Protein AF-A0A660N7Q9-F1 (afdb_monomer_lite)

Radius of gyration: 15.31 Å; chains: 1; bounding box: 34×32×41 Å

Secondary structure (DSSP, 8-state):
------GGGSSS---TT-HHHHHHHHHHHHHHHHHHIIIIIITT--EEEETTTTEEEETTEEEE----EEEETTTTEEEEGGG-TT---TTTSHHHHHHHHHHHHHT-GGGT-SEEE--SS--HHHHHHHHHT-

pLDDT: mean 93.65, std 6.51, range [49.78, 98.25]

Sequence (134 aa):
MAERINILETEYPIDRSNWIDVFSATLGPMWCIQNAFGESVAKNKEWTVEFEKKTLTLGEDCYPIQFIGNESKERKNWLWGWKNISHFDDDLLRLANETKEWGEKAHLEPLTEECFLLNEYFGGHTLSMVTCGI

Foldseek 3Di:
DDDDDFPVPDPPDFLLQDLVRLLVRLVVVLVVVVVCCCVPPQPPFDWDQDQVVQWIDGNPDIDHAAQQWDADPVQQKTAGCVVVPVVGDVVSHVLLVVQCVSCVVSVHVLSPPRMDHDDPSDDPVSSVSSSVSD

Structure (mmCIF, N/CA/C/O backbone):
data_AF-A0A660N7Q9-F1
#
_entry.id   AF-A0A660N7Q9-F1
#
loop_
_atom_site.group_PDB
_atom_site.id
_atom_site.type_symbol
_atom_site.label_atom_id
_atom_site.label_alt_id
_atom_site.label_comp_id
_atom_site.label_asym_id
_atom_site.label_entity_id
_atom_site.label_seq_id
_atom_site.pdbx_PDB_ins_code
_atom_site.Cartn_x
_atom_site.Cartn_y
_atom_site.Cartn_z
_atom_site.occupancy
_atom_site.B_iso_or_equiv
_atom_site.auth_seq_id
_atom_site.auth_comp_id
_atom_site.auth_asym_id
_atom_site.auth_atom_id
_atom_site.pdbx_PDB_model_num
ATOM 1 N N . MET A 1 1 ? -8.171 -16.512 2.592 1.00 49.78 1 MET A N 1
ATOM 2 C CA . MET A 1 1 ? -8.349 -15.093 2.217 1.00 49.78 1 MET A CA 1
ATOM 3 C C . MET A 1 1 ? -8.937 -15.067 0.823 1.00 49.78 1 MET A C 1
ATOM 5 O O . MET A 1 1 ? -8.566 -15.930 0.040 1.00 49.78 1 MET A O 1
ATOM 9 N N . ALA A 1 2 ? -9.879 -14.166 0.540 1.00 56.91 2 ALA A N 1
ATOM 10 C CA . ALA A 1 2 ? -10.329 -13.953 -0.833 1.00 56.91 2 ALA A CA 1
ATOM 11 C C . ALA A 1 2 ? -9.144 -13.451 -1.673 1.00 56.91 2 ALA A C 1
ATOM 13 O O . ALA A 1 2 ? -8.318 -12.687 -1.171 1.00 56.91 2 ALA A O 1
ATOM 14 N N . GLU A 1 3 ? -9.041 -13.922 -2.909 1.00 66.56 3 GLU A N 1
ATOM 15 C CA . GLU A 1 3 ? -8.032 -13.468 -3.862 1.00 66.56 3 GLU A CA 1
ATOM 16 C C . GLU A 1 3 ? -8.274 -11.987 -4.188 1.00 66.56 3 GLU A C 1
ATOM 18 O O . GLU A 1 3 ? -9.408 -11.583 -4.461 1.00 66.56 3 GLU A O 1
ATOM 23 N N . ARG A 1 4 ? -7.226 -11.158 -4.099 1.00 74.31 4 ARG A N 1
ATOM 24 C CA . ARG A 1 4 ? -7.291 -9.766 -4.551 1.00 74.31 4 ARG A CA 1
ATOM 25 C C . ARG A 1 4 ? -7.275 -9.781 -6.071 1.00 74.31 4 ARG A C 1
ATOM 27 O O . ARG A 1 4 ? -6.292 -10.189 -6.673 1.00 74.31 4 ARG A O 1
ATOM 34 N N . ILE A 1 5 ? -8.375 -9.355 -6.681 1.00 77.38 5 ILE A N 1
ATOM 35 C CA . ILE A 1 5 ? -8.427 -9.143 -8.125 1.00 77.38 5 ILE A CA 1
ATOM 36 C C . ILE A 1 5 ? -7.905 -7.735 -8.377 1.00 77.38 5 ILE A C 1
ATOM 38 O O . ILE A 1 5 ? -8.547 -6.762 -7.975 1.00 77.38 5 ILE A O 1
ATOM 42 N N . ASN A 1 6 ? -6.763 -7.626 -9.046 1.00 83.62 6 ASN A N 1
ATOM 43 C CA . ASN A 1 6 ? -6.217 -6.348 -9.473 1.00 83.62 6 ASN A CA 1
ATOM 44 C C . ASN A 1 6 ? -6.016 -6.335 -10.999 1.00 83.62 6 ASN A C 1
ATOM 46 O O . ASN A 1 6 ? -5.873 -7.377 -11.639 1.00 83.62 6 ASN A O 1
ATOM 50 N N . ILE A 1 7 ? -6.035 -5.141 -11.596 1.00 89.12 7 ILE A N 1
ATOM 51 C CA . ILE A 1 7 ? -5.852 -4.968 -13.047 1.00 89.12 7 ILE A CA 1
ATOM 52 C C . ILE A 1 7 ? -4.422 -5.312 -13.497 1.00 89.12 7 ILE A C 1
ATOM 54 O O . ILE A 1 7 ? -4.207 -5.698 -14.648 1.00 89.12 7 ILE A O 1
ATOM 58 N N . LEU A 1 8 ? -3.456 -5.211 -12.582 1.00 92.56 8 LEU A N 1
ATOM 59 C CA . LEU A 1 8 ? -2.044 -5.490 -12.817 1.00 92.56 8 LEU A CA 1
ATOM 60 C C . LEU A 1 8 ? -1.771 -6.989 -13.025 1.00 92.56 8 LEU A C 1
ATOM 62 O O . LEU A 1 8 ? -0.777 -7.327 -13.652 1.00 92.56 8 LEU A O 1
ATOM 66 N N . GLU A 1 9 ? -2.664 -7.891 -12.625 1.00 89.62 9 GLU A N 1
ATOM 67 C CA . GLU A 1 9 ? -2.563 -9.338 -12.883 1.00 89.62 9 GLU A CA 1
ATOM 68 C C . GLU A 1 9 ? -3.379 -9.787 -14.114 1.00 89.62 9 GLU A C 1
ATOM 70 O O . GLU A 1 9 ? -3.537 -10.979 -14.368 1.00 89.62 9 GLU A O 1
ATOM 75 N N . THR A 1 10 ? -3.913 -8.850 -14.907 1.00 90.06 10 THR A N 1
ATOM 76 C CA . THR A 1 10 ? -4.718 -9.165 -16.104 1.00 90.06 10 THR A CA 1
ATOM 77 C C . THR A 1 10 ? -3.904 -9.142 -17.401 1.00 90.06 10 THR A C 1
ATOM 79 O O . THR A 1 10 ? -2.793 -8.619 -17.459 1.00 90.06 10 THR A O 1
ATOM 82 N N . GLU A 1 11 ? -4.486 -9.638 -18.495 1.00 90.31 11 GLU A N 1
ATOM 83 C CA . GLU A 1 11 ? -3.891 -9.549 -19.839 1.00 90.31 11 GLU A CA 1
ATOM 84 C C . GLU A 1 11 ? -3.948 -8.135 -20.454 1.00 90.31 11 GLU A C 1
ATOM 86 O O . GLU A 1 11 ? -3.482 -7.934 -21.576 1.00 90.31 11 GLU A O 1
ATOM 91 N N . TYR A 1 12 ? -4.516 -7.140 -19.755 1.00 90.00 12 TYR A N 1
ATOM 92 C CA . TYR A 1 12 ? -4.566 -5.769 -20.262 1.00 90.00 12 TYR A CA 1
ATOM 93 C C . TYR A 1 12 ? -3.133 -5.229 -20.479 1.00 90.00 12 TYR A C 1
ATOM 95 O O . TYR A 1 12 ? -2.265 -5.427 -19.619 1.00 90.00 12 TYR A O 1
ATOM 103 N N . PRO A 1 13 ? -2.846 -4.575 -21.624 1.00 92.56 13 PRO A N 1
ATOM 104 C CA . PRO A 1 13 ? -1.494 -4.151 -21.974 1.00 92.56 13 PRO A CA 1
ATOM 105 C C .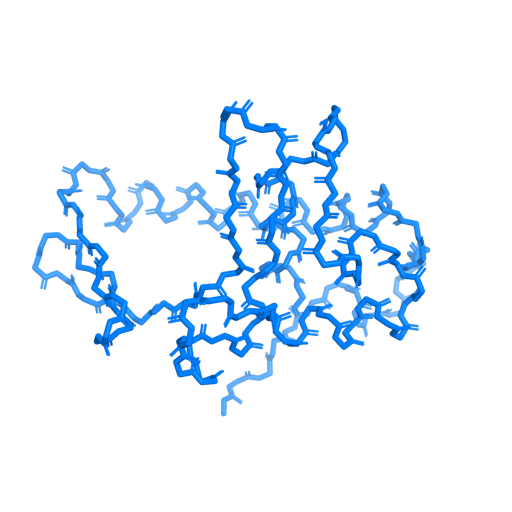 PRO A 1 13 ? -1.053 -2.953 -21.119 1.00 92.56 13 PRO A C 1
ATOM 107 O O . PRO A 1 13 ? -1.304 -1.803 -21.467 1.00 92.56 13 PRO A O 1
ATOM 110 N N . ILE A 1 14 ? -0.396 -3.248 -19.996 1.00 94.75 14 ILE A N 1
ATOM 111 C CA . ILE A 1 14 ? 0.202 -2.292 -19.052 1.00 94.75 14 ILE A CA 1
ATOM 112 C C . ILE A 1 14 ? 1.700 -2.574 -18.989 1.00 94.75 14 ILE A C 1
ATOM 114 O O . ILE A 1 14 ? 2.090 -3.724 -18.736 1.00 94.75 14 ILE A O 1
ATOM 118 N N . ASP A 1 15 ? 2.535 -1.548 -19.160 1.00 96.75 15 ASP A N 1
ATOM 119 C CA . ASP A 1 15 ? 3.951 -1.662 -18.826 1.00 96.75 15 ASP A CA 1
ATOM 120 C C . ASP A 1 15 ? 4.126 -1.629 -17.302 1.00 96.75 15 ASP A C 1
ATOM 122 O O . ASP A 1 15 ? 4.141 -0.581 -16.662 1.00 96.75 15 ASP A O 1
ATOM 126 N N . ARG A 1 16 ? 4.255 -2.813 -16.700 1.00 95.88 16 ARG A N 1
ATOM 127 C CA . ARG A 1 16 ? 4.397 -2.974 -15.243 1.00 95.88 16 ARG A CA 1
ATOM 128 C C . ARG A 1 16 ? 5.734 -2.462 -14.709 1.00 95.88 16 ARG A C 1
ATOM 130 O O . ARG A 1 16 ? 5.846 -2.230 -13.510 1.00 95.88 16 ARG A O 1
ATOM 137 N N . SER A 1 17 ? 6.717 -2.260 -15.585 1.00 96.44 17 SER A N 1
ATOM 138 C CA . SER A 1 17 ? 8.001 -1.652 -15.227 1.00 96.44 17 SER A CA 1
ATOM 139 C C . SER A 1 17 ? 7.953 -0.121 -15.245 1.00 96.44 17 SER A C 1
ATOM 141 O O . SER A 1 17 ? 8.880 0.539 -14.775 1.00 96.44 17 SER A O 1
ATOM 143 N N . ASN A 1 18 ? 6.856 0.464 -15.739 1.00 96.75 18 ASN A N 1
ATOM 144 C CA . ASN A 1 18 ? 6.659 1.900 -15.812 1.00 96.75 18 ASN A CA 1
ATOM 145 C C . ASN A 1 18 ? 5.740 2.400 -14.690 1.00 96.75 18 ASN A C 1
ATOM 147 O O . ASN A 1 18 ? 4.578 2.013 -14.575 1.00 96.75 18 ASN A O 1
ATOM 151 N N . TRP A 1 19 ? 6.251 3.331 -13.883 1.00 95.94 19 TRP A N 1
ATOM 152 C CA . TRP A 1 19 ? 5.498 3.909 -12.770 1.00 95.94 19 TRP A CA 1
ATOM 153 C C . TRP A 1 19 ? 4.183 4.564 -13.193 1.00 95.94 19 TRP A C 1
ATOM 155 O O . TRP A 1 19 ? 3.175 4.401 -12.512 1.00 95.94 19 TRP A O 1
ATOM 165 N N . ILE A 1 20 ? 4.182 5.316 -14.295 1.00 95.50 20 ILE A N 1
ATOM 166 C CA . ILE A 1 20 ? 3.005 6.068 -14.737 1.00 95.50 20 ILE A CA 1
ATOM 167 C C . ILE A 1 20 ? 1.896 5.113 -15.163 1.00 95.50 20 ILE A C 1
ATOM 169 O O . ILE A 1 20 ? 0.741 5.342 -14.805 1.00 95.50 20 ILE A O 1
ATOM 173 N N . ASP A 1 21 ? 2.235 4.030 -15.855 1.00 96.06 21 ASP A N 1
ATOM 174 C CA . ASP A 1 21 ? 1.276 3.007 -16.272 1.00 96.06 21 ASP A CA 1
ATOM 175 C C . ASP A 1 21 ? 0.666 2.294 -15.057 1.00 96.06 21 ASP A C 1
ATOM 177 O O . ASP A 1 21 ? -0.560 2.208 -14.934 1.00 96.06 21 ASP A O 1
ATOM 181 N N . VAL A 1 22 ? 1.504 1.857 -14.111 1.00 96.50 22 VAL A N 1
ATOM 182 C CA . VAL A 1 22 ? 1.059 1.191 -12.875 1.00 96.50 22 VAL A CA 1
ATOM 183 C C . VAL A 1 22 ? 0.209 2.124 -12.008 1.00 96.50 22 VAL A C 1
ATOM 185 O O . VAL A 1 22 ? -0.881 1.755 -11.562 1.00 96.50 22 VAL A O 1
ATOM 188 N N . PHE A 1 23 ? 0.658 3.361 -11.794 1.00 95.81 23 PHE A N 1
ATOM 189 C CA . PHE A 1 23 ? -0.101 4.356 -11.042 1.00 95.81 23 PHE A CA 1
ATOM 190 C C . PHE A 1 23 ? -1.441 4.673 -11.713 1.00 95.81 23 PHE A C 1
ATOM 192 O O . PHE A 1 23 ? -2.476 4.669 -11.049 1.00 95.81 23 PHE A O 1
ATOM 199 N N . SER A 1 24 ? -1.459 4.872 -13.032 1.00 94.44 24 SER A N 1
ATOM 200 C CA . SER A 1 24 ? -2.694 5.159 -13.773 1.00 94.44 24 SER A CA 1
ATOM 201 C C . SER A 1 24 ? -3.706 4.019 -13.666 1.00 94.44 24 SER A C 1
ATOM 203 O O . SER A 1 24 ? -4.901 4.268 -13.500 1.00 94.44 24 SER A O 1
ATOM 205 N N . ALA A 1 25 ? -3.235 2.771 -13.712 1.00 94.44 25 ALA A N 1
ATOM 206 C CA . ALA A 1 25 ? -4.086 1.592 -13.606 1.00 94.44 25 ALA A CA 1
ATOM 207 C C . ALA A 1 25 ? -4.707 1.424 -12.204 1.00 94.44 25 ALA A C 1
ATOM 209 O O . ALA A 1 25 ? -5.837 0.949 -12.081 1.00 94.44 25 ALA A O 1
ATOM 210 N N . THR A 1 26 ? -4.001 1.841 -11.149 1.00 94.00 26 THR A N 1
ATOM 211 C CA . THR A 1 26 ? -4.463 1.716 -9.753 1.00 94.00 26 THR A CA 1
ATOM 212 C C . THR A 1 26 ? -5.258 2.931 -9.260 1.00 94.00 26 THR A C 1
ATOM 214 O O . THR A 1 26 ? -6.109 2.791 -8.379 1.00 94.00 26 THR A O 1
ATOM 217 N N . LEU A 1 27 ? -5.040 4.116 -9.842 1.00 93.75 27 LEU A N 1
ATOM 218 C CA . LEU A 1 27 ? -5.595 5.385 -9.364 1.00 93.75 27 LEU A CA 1
ATOM 219 C C . LEU A 1 27 ? -7.123 5.375 -9.262 1.00 93.75 27 LEU A C 1
ATOM 221 O O . LEU A 1 27 ? -7.667 5.673 -8.202 1.00 93.75 27 LEU A O 1
ATOM 225 N N . GLY A 1 28 ? -7.815 5.030 -10.351 1.00 93.00 28 GLY A N 1
ATOM 226 C CA . GLY A 1 28 ? -9.279 5.033 -10.418 1.00 93.00 28 GLY A CA 1
ATOM 227 C C . GLY A 1 28 ? -9.948 4.213 -9.305 1.00 93.00 28 GLY A C 1
ATOM 228 O O . GLY A 1 28 ? -10.685 4.789 -8.499 1.00 93.00 28 GLY A O 1
ATOM 229 N N . PRO A 1 29 ? -9.696 2.892 -9.214 1.00 91.88 29 PRO A N 1
ATOM 230 C CA . PRO A 1 29 ? -10.326 2.061 -8.191 1.00 91.88 29 PRO A CA 1
ATOM 231 C C . PRO A 1 29 ? -9.945 2.485 -6.767 1.00 91.88 29 PRO A C 1
ATOM 233 O O . PRO A 1 29 ? -10.820 2.543 -5.901 1.00 91.88 29 PRO A O 1
ATOM 236 N N . MET A 1 30 ? -8.682 2.843 -6.513 1.00 94.94 30 MET A N 1
ATOM 237 C CA . MET A 1 30 ? -8.250 3.243 -5.168 1.00 94.94 30 MET A CA 1
ATOM 238 C C . MET A 1 30 ? -8.837 4.585 -4.738 1.00 94.94 30 MET A C 1
ATOM 240 O O . MET A 1 30 ? -9.195 4.756 -3.573 1.00 94.94 30 MET A O 1
ATOM 244 N N . TRP A 1 31 ? -9.033 5.510 -5.677 1.00 95.88 31 TRP A N 1
ATOM 245 C CA . TRP A 1 31 ? -9.680 6.792 -5.412 1.00 95.88 31 TRP A CA 1
ATOM 246 C C . TRP A 1 31 ? -11.150 6.599 -5.036 1.00 95.88 31 TRP A C 1
ATOM 248 O O . TRP A 1 31 ? -11.637 7.193 -4.073 1.00 95.88 31 TRP A O 1
ATOM 258 N N . CYS A 1 32 ? -11.854 5.716 -5.752 1.00 95.94 32 CYS A N 1
ATOM 259 C CA . CYS A 1 32 ? -13.224 5.342 -5.413 1.00 95.94 32 CYS A CA 1
ATOM 260 C C . CYS A 1 32 ? -13.317 4.725 -4.012 1.00 95.94 32 CYS A C 1
ATOM 262 O O . CYS A 1 32 ? -14.200 5.108 -3.246 1.00 95.94 32 CYS A O 1
ATOM 264 N N . ILE A 1 33 ? -12.403 3.818 -3.652 1.00 94.62 33 ILE A N 1
ATOM 265 C CA . ILE A 1 33 ? -12.382 3.187 -2.324 1.00 94.62 33 ILE A CA 1
ATOM 266 C C . ILE A 1 33 ? -12.077 4.214 -1.230 1.00 94.62 33 ILE A C 1
ATOM 268 O O . ILE A 1 33 ? -12.790 4.253 -0.229 1.00 94.62 33 ILE A O 1
ATOM 272 N N . GLN A 1 34 ? -11.064 5.066 -1.416 1.00 95.19 34 GLN A N 1
ATOM 273 C CA . GLN A 1 34 ? -10.690 6.093 -0.441 1.00 95.19 34 GLN A CA 1
ATOM 274 C C . GLN A 1 34 ? -11.849 7.063 -0.170 1.00 95.19 34 GLN A C 1
ATOM 276 O O . GLN A 1 34 ? -12.160 7.333 0.992 1.00 95.19 34 GLN A O 1
ATOM 281 N N . ASN A 1 35 ? -12.529 7.538 -1.218 1.00 96.62 35 ASN A N 1
ATOM 282 C CA . ASN A 1 35 ? -13.679 8.429 -1.057 1.00 96.62 35 ASN A CA 1
ATOM 283 C C . ASN A 1 35 ? -14.872 7.713 -0.428 1.00 96.62 35 ASN A C 1
ATOM 285 O O . ASN A 1 35 ? -15.460 8.239 0.511 1.00 96.62 35 ASN A O 1
ATOM 289 N N . ALA A 1 36 ? -15.194 6.495 -0.870 1.00 96.69 36 A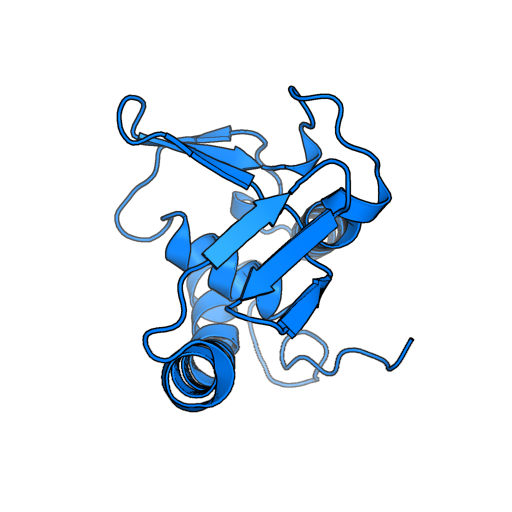LA A N 1
ATOM 290 C CA . ALA A 1 36 ? -16.283 5.721 -0.280 1.00 96.69 36 ALA A CA 1
ATOM 291 C C . ALA A 1 36 ? -16.033 5.444 1.210 1.00 96.69 36 ALA A C 1
ATOM 293 O O . ALA A 1 36 ? -16.951 5.563 2.025 1.00 96.69 36 ALA A O 1
ATOM 294 N N . PHE A 1 37 ? -14.790 5.132 1.587 1.00 95.31 37 PHE A N 1
ATOM 295 C CA . PHE A 1 37 ? -14.386 4.997 2.981 1.00 95.31 37 PHE A CA 1
ATOM 296 C C . PHE A 1 37 ? -14.598 6.306 3.750 1.00 95.31 37 PHE A C 1
ATOM 298 O O . PHE A 1 37 ? -15.233 6.291 4.805 1.00 95.31 37 PHE A O 1
ATOM 305 N N . GLY A 1 38 ? -14.146 7.437 3.204 1.00 95.25 38 GLY A N 1
ATOM 306 C CA . GLY A 1 38 ? -14.357 8.763 3.788 1.00 95.25 38 GLY A CA 1
ATOM 307 C C . GLY A 1 38 ? -15.836 9.104 3.991 1.00 95.25 38 GLY A C 1
ATOM 308 O O . GLY A 1 38 ? -16.244 9.484 5.084 1.00 95.25 38 GLY A O 1
ATOM 309 N N . GLU A 1 39 ? -16.662 8.917 2.967 1.00 95.94 39 GLU A N 1
ATOM 310 C CA . GLU A 1 39 ? -18.073 9.321 2.958 1.00 95.94 39 GLU A CA 1
ATOM 311 C C . GLU A 1 39 ? -18.986 8.370 3.742 1.00 95.94 39 GLU A C 1
ATOM 313 O O . GLU A 1 39 ? -19.982 8.795 4.335 1.00 95.94 39 GLU A O 1
ATOM 318 N N . SER A 1 40 ? -18.668 7.074 3.754 1.00 94.12 40 SER A N 1
ATOM 319 C CA . SER A 1 40 ? -19.561 6.044 4.298 1.00 94.12 40 SER A CA 1
ATOM 320 C C . SER A 1 40 ? -19.104 5.496 5.645 1.00 94.12 40 SER A C 1
ATOM 322 O O . SER A 1 40 ? -19.951 5.261 6.511 1.00 94.12 40 SER A O 1
ATOM 324 N N . VAL A 1 41 ? -17.794 5.313 5.839 1.00 94.19 41 VAL A N 1
ATOM 325 C CA . VAL A 1 41 ? -17.228 4.613 7.003 1.00 94.19 41 VAL A CA 1
ATOM 326 C C . VAL A 1 41 ? -16.667 5.597 8.025 1.00 94.19 41 VAL A C 1
ATOM 328 O O . VAL A 1 41 ? -17.121 5.606 9.174 1.00 94.19 41 VAL A O 1
ATOM 331 N N . ALA A 1 42 ? -15.717 6.436 7.604 1.00 94.62 42 ALA A N 1
ATOM 332 C CA . ALA A 1 42 ? -15.007 7.361 8.479 1.00 94.62 42 ALA A CA 1
ATOM 333 C C . ALA A 1 42 ? -15.865 8.578 8.847 1.00 94.62 42 ALA A C 1
ATOM 335 O O . ALA A 1 42 ? -16.045 8.869 10.029 1.00 94.62 42 ALA A O 1
ATOM 336 N N . LYS A 1 43 ? -16.463 9.251 7.855 1.00 92.06 43 LYS A N 1
ATOM 337 C CA . LYS A 1 43 ? -17.254 10.479 8.027 1.00 92.06 43 LYS A CA 1
ATOM 338 C C . LYS A 1 43 ? -16.500 11.487 8.907 1.00 92.06 43 LYS A C 1
ATOM 340 O O . LYS A 1 43 ? -15.373 11.846 8.598 1.00 92.06 43 LYS A O 1
ATOM 345 N N . ASN A 1 44 ? -17.113 11.895 10.018 1.00 91.62 44 ASN A N 1
ATOM 346 C CA . ASN A 1 44 ? -16.529 12.778 11.029 1.00 91.62 44 ASN A CA 1
ATOM 347 C C . ASN A 1 44 ? -16.233 12.024 12.338 1.00 91.62 44 ASN A C 1
ATOM 349 O O . ASN A 1 44 ? -16.267 12.625 13.409 1.00 91.62 44 ASN A O 1
ATOM 353 N N . LYS A 1 45 ? -16.054 10.697 12.286 1.00 95.62 45 LYS A N 1
ATOM 354 C CA . LYS A 1 45 ? -15.699 9.915 13.473 1.00 95.62 45 LYS A CA 1
ATOM 355 C C . LYS A 1 45 ? -14.252 10.219 13.853 1.00 95.62 45 LYS A C 1
ATOM 357 O O . LYS A 1 45 ? -13.368 10.212 12.999 1.00 95.62 45 LYS A O 1
ATOM 362 N N . GLU A 1 46 ? -14.025 10.4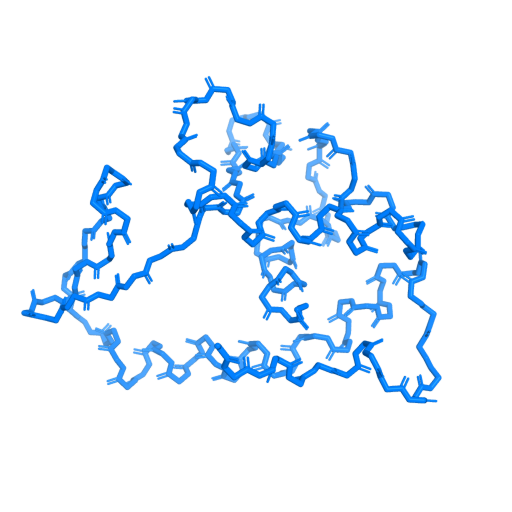31 15.144 1.00 96.12 46 GLU A N 1
ATOM 363 C CA . GLU A 1 46 ? -12.678 10.432 15.712 1.00 96.12 46 GLU A CA 1
ATOM 364 C C . GLU A 1 46 ? -12.003 9.086 15.448 1.00 96.12 46 GLU A C 1
ATOM 366 O O . GLU A 1 46 ? -12.664 8.036 15.453 1.00 96.12 46 GLU A O 1
ATOM 371 N N . TRP A 1 47 ? -10.693 9.124 15.215 1.00 95.88 47 TRP A N 1
ATOM 372 C CA . TRP A 1 47 ? -9.931 7.938 14.866 1.00 95.88 47 TRP A CA 1
ATOM 373 C C . TRP A 1 47 ? -8.616 7.836 15.625 1.00 95.88 47 TRP A C 1
ATOM 375 O O . TRP A 1 47 ? -7.943 8.834 15.878 1.00 95.88 47 TRP A O 1
ATOM 385 N N . THR A 1 48 ? -8.236 6.599 15.933 1.00 97.25 48 THR A N 1
ATOM 386 C CA . THR A 1 48 ? -6.960 6.271 16.572 1.00 97.25 48 THR A CA 1
ATOM 387 C C . THR A 1 48 ? -6.384 5.024 15.927 1.00 97.25 48 THR A C 1
ATOM 389 O O . THR A 1 48 ? -7.103 4.061 15.664 1.00 97.25 48 THR A O 1
ATOM 392 N N . VAL A 1 49 ? -5.074 5.030 15.700 1.00 96.31 49 VAL A N 1
ATOM 393 C CA . VAL A 1 49 ? -4.327 3.862 15.233 1.00 96.31 49 VAL A CA 1
ATOM 394 C C . VAL A 1 49 ? -3.533 3.277 16.394 1.00 96.31 49 VAL A C 1
ATOM 396 O O . VAL A 1 49 ? -2.768 3.983 17.048 1.00 96.31 49 VAL A O 1
ATOM 399 N N . GLU A 1 50 ? -3.692 1.977 16.625 1.00 95.69 50 GLU A N 1
ATOM 400 C CA . GLU A 1 50 ? -2.930 1.208 17.607 1.00 95.69 50 GLU A CA 1
ATOM 401 C C . GLU A 1 50 ? -2.106 0.144 16.871 1.00 95.69 50 GLU A C 1
ATOM 403 O O . GLU A 1 50 ? -2.628 -0.903 16.489 1.00 95.69 50 GLU A O 1
ATOM 408 N N . PHE A 1 51 ? -0.811 0.402 16.656 1.00 94.31 51 PHE A N 1
ATOM 409 C CA . PHE A 1 51 ? 0.058 -0.494 15.880 1.00 94.31 51 PHE A CA 1
ATOM 410 C C . PHE A 1 51 ? 0.271 -1.860 16.542 1.00 94.31 51 PHE A C 1
ATOM 412 O O . PHE A 1 51 ? 0.266 -2.864 15.841 1.00 94.31 51 PHE A O 1
ATOM 419 N N . GLU A 1 52 ? 0.381 -1.920 17.873 1.00 92.75 52 GLU A N 1
ATOM 420 C CA . GLU A 1 52 ? 0.522 -3.190 18.608 1.00 92.75 52 GLU A CA 1
ATOM 421 C C . GLU A 1 52 ? -0.696 -4.102 18.414 1.00 92.75 52 GLU A C 1
ATOM 423 O O . GLU A 1 52 ? -0.563 -5.308 18.220 1.00 92.75 52 GLU A O 1
ATOM 428 N N . LYS A 1 53 ? -1.899 -3.515 18.418 1.00 95.31 53 LYS A N 1
ATOM 429 C CA . LYS A 1 53 ? -3.151 -4.239 18.157 1.00 95.31 53 LYS A CA 1
ATOM 430 C C . LYS A 1 53 ? -3.448 -4.401 16.670 1.00 95.31 53 LYS A C 1
ATOM 432 O O . LYS A 1 53 ? -4.310 -5.201 16.320 1.00 95.31 53 LYS A O 1
ATOM 437 N N . LYS A 1 54 ? -2.734 -3.669 15.809 1.00 96.56 54 LYS A N 1
ATOM 438 C CA . LYS A 1 54 ? -2.893 -3.649 14.347 1.00 96.56 54 LYS A CA 1
ATOM 439 C C . LYS A 1 54 ? -4.300 -3.215 13.961 1.00 96.56 54 LYS A C 1
ATOM 441 O O . LYS A 1 54 ? -4.912 -3.778 13.052 1.00 96.56 54 LYS A O 1
ATOM 446 N N . THR A 1 55 ? -4.801 -2.188 14.645 1.00 97.38 55 THR A N 1
ATOM 447 C CA . THR A 1 55 ? -6.176 -1.716 14.491 1.00 97.38 55 THR A CA 1
ATOM 448 C C . THR A 1 55 ? -6.285 -0.212 14.286 1.00 97.38 55 THR A C 1
ATOM 450 O O . THR A 1 55 ? -5.541 0.577 14.869 1.00 97.38 55 THR A O 1
ATOM 453 N N . LEU A 1 56 ? -7.278 0.167 13.488 1.00 97.25 56 LEU A N 1
ATOM 454 C CA . LEU A 1 56 ? -7.837 1.503 13.372 1.00 97.25 56 LEU A CA 1
ATOM 455 C C . LEU A 1 56 ? -9.188 1.505 14.083 1.00 97.25 56 LEU A C 1
ATOM 457 O O . LEU A 1 56 ? -10.127 0.842 13.639 1.00 97.25 56 LEU A O 1
ATOM 461 N N . THR A 1 57 ? -9.285 2.276 15.156 1.00 97.69 57 THR A N 1
ATOM 462 C CA . THR A 1 57 ? -10.554 2.555 15.828 1.00 97.69 57 THR A CA 1
ATOM 463 C C . THR A 1 57 ? -11.174 3.794 15.198 1.00 97.69 57 THR A C 1
ATOM 465 O O . THR A 1 57 ? -10.494 4.808 15.050 1.00 97.69 57 THR A O 1
ATOM 468 N N . LEU A 1 58 ? -12.449 3.711 14.826 1.00 96.38 58 LEU A N 1
ATOM 469 C CA . LEU A 1 58 ? -13.250 4.773 14.219 1.00 96.38 58 LEU A CA 1
ATOM 470 C C . LEU A 1 58 ? -14.581 4.886 14.964 1.00 96.38 58 LEU A C 1
ATOM 472 O O . LEU A 1 58 ? -15.517 4.126 14.708 1.00 96.38 58 LEU A O 1
ATOM 476 N N . GLY A 1 59 ? -14.687 5.846 15.882 1.00 94.69 59 GLY A N 1
ATOM 477 C CA . GLY A 1 59 ? -15.809 5.895 16.822 1.00 94.69 59 GLY A CA 1
ATOM 478 C C . GLY A 1 59 ? -15.882 4.611 17.658 1.00 94.69 59 GLY A C 1
ATOM 479 O O . GLY A 1 59 ? -14.977 4.335 18.437 1.00 94.69 59 GLY A O 1
ATOM 480 N N . GLU A 1 60 ? -16.949 3.829 17.486 1.00 94.56 60 GLU A N 1
ATOM 481 C CA . GLU A 1 60 ? -17.145 2.534 18.164 1.00 94.56 60 GLU A CA 1
ATOM 482 C C . GLU A 1 60 ? -16.678 1.333 17.320 1.00 94.56 60 GLU A C 1
ATOM 484 O O . GLU A 1 60 ? -16.604 0.212 17.823 1.00 94.56 60 GLU A O 1
ATOM 489 N N . ASP A 1 61 ? -16.355 1.558 16.044 1.00 95.62 61 ASP A N 1
ATOM 490 C CA . ASP A 1 61 ? -15.937 0.508 15.120 1.00 95.62 61 ASP A CA 1
ATOM 491 C C . ASP A 1 61 ? -14.420 0.290 15.184 1.00 95.62 61 ASP A C 1
ATOM 493 O O . ASP A 1 61 ? -13.648 1.224 15.408 1.00 95.62 61 ASP A O 1
ATOM 497 N N . CYS A 1 62 ? -13.978 -0.938 14.918 1.00 96.56 62 CYS A N 1
ATOM 498 C CA . CYS A 1 62 ? -12.566 -1.306 14.904 1.00 96.56 62 CYS A CA 1
ATOM 499 C C . CYS A 1 62 ? -12.243 -2.138 13.658 1.00 96.56 62 CYS A C 1
ATOM 501 O O . CYS A 1 62 ? -12.926 -3.121 13.365 1.00 96.56 62 CYS A O 1
ATOM 503 N N . TYR A 1 63 ? -11.201 -1.740 12.929 1.00 96.00 63 TYR A N 1
ATOM 504 C CA . TYR A 1 63 ? -10.792 -2.347 11.664 1.00 96.00 63 TYR A CA 1
ATOM 505 C C . TYR A 1 63 ? -9.323 -2.769 11.716 1.00 96.00 63 TYR A C 1
ATOM 507 O O . TYR A 1 63 ? -8.512 -2.037 12.283 1.00 96.00 63 TYR A O 1
ATOM 515 N N . PRO A 1 64 ? -8.938 -3.903 11.108 1.00 96.31 64 PRO A N 1
ATOM 516 C CA . PRO A 1 64 ? -7.532 -4.267 10.983 1.00 96.31 64 PRO A CA 1
ATOM 517 C C . PRO A 1 64 ? -6.803 -3.310 10.031 1.00 96.31 64 PRO A C 1
ATOM 519 O O . PRO A 1 64 ? -7.396 -2.807 9.075 1.00 96.31 64 PRO A O 1
ATOM 522 N N . ILE A 1 65 ? -5.505 -3.100 10.256 1.00 96.50 65 ILE A N 1
ATOM 523 C CA . ILE A 1 65 ? -4.660 -2.262 9.393 1.00 96.50 65 ILE A CA 1
ATOM 524 C C . ILE A 1 65 ? -3.420 -2.998 8.894 1.00 96.50 65 ILE A C 1
ATOM 526 O O . ILE A 1 65 ? -3.044 -4.067 9.377 1.00 96.50 65 ILE A O 1
ATOM 530 N N . GLN A 1 66 ? -2.766 -2.377 7.919 1.00 97.00 66 GLN A N 1
ATOM 531 C CA . GLN A 1 66 ? -1.426 -2.705 7.455 1.00 97.00 66 GLN A CA 1
ATOM 532 C C . GLN A 1 66 ? -0.583 -1.431 7.504 1.00 97.00 66 GLN A C 1
ATOM 534 O O . GLN A 1 66 ? -1.095 -0.343 7.233 1.00 97.00 66 GLN A O 1
ATOM 539 N N . PHE A 1 67 ? 0.697 -1.554 7.844 1.00 96.88 67 PHE A N 1
ATOM 540 C CA . PHE A 1 67 ? 1.640 -0.442 7.798 1.00 96.88 67 PHE A CA 1
ATOM 541 C C . PHE A 1 67 ? 2.478 -0.531 6.521 1.00 96.88 67 PHE A C 1
ATOM 543 O O . PHE A 1 67 ? 3.256 -1.464 6.341 1.00 96.88 67 PHE A O 1
ATOM 550 N N . ILE A 1 68 ? 2.298 0.441 5.625 1.00 96.69 68 ILE A N 1
ATOM 551 C CA . ILE A 1 68 ? 2.929 0.446 4.297 1.00 96.69 68 ILE A CA 1
ATOM 552 C C . ILE A 1 68 ? 4.295 1.145 4.339 1.00 96.69 68 ILE A C 1
ATOM 554 O O . ILE A 1 68 ? 5.262 0.670 3.749 1.00 96.69 68 ILE A O 1
ATOM 558 N N . GLY A 1 69 ? 4.392 2.259 5.061 1.00 95.94 69 GLY A N 1
ATOM 559 C CA . GLY A 1 69 ? 5.604 3.060 5.194 1.00 95.94 69 GLY A CA 1
ATOM 560 C C . GLY A 1 69 ? 5.306 4.433 5.782 1.00 95.94 69 GLY A C 1
ATOM 561 O O . GLY A 1 69 ? 4.170 4.726 6.166 1.00 95.94 69 GLY A O 1
ATOM 562 N N . ASN A 1 70 ? 6.333 5.274 5.869 1.00 94.44 70 ASN A N 1
ATOM 563 C CA . ASN A 1 70 ? 6.220 6.616 6.419 1.00 94.44 70 ASN A CA 1
ATOM 564 C C . ASN A 1 70 ? 6.813 7.678 5.494 1.00 94.44 70 ASN A C 1
ATOM 566 O O . ASN A 1 70 ? 7.939 7.572 5.011 1.00 94.44 70 ASN A O 1
ATOM 570 N N . GLU A 1 71 ? 6.073 8.771 5.352 1.00 95.00 71 GLU A N 1
ATOM 571 C CA . GLU A 1 71 ? 6.552 10.007 4.749 1.00 95.00 71 GLU A CA 1
ATOM 572 C C . GLU A 1 71 ? 7.116 10.934 5.836 1.00 95.00 71 GLU A C 1
ATOM 574 O O . GLU A 1 71 ? 6.438 11.257 6.814 1.00 95.00 71 GLU A O 1
ATOM 579 N N . SER A 1 72 ? 8.359 11.391 5.667 1.00 93.12 72 SER A N 1
ATOM 580 C CA . SER A 1 72 ? 8.937 12.443 6.508 1.00 93.12 72 SER A CA 1
ATOM 581 C C . SER A 1 72 ? 8.750 13.809 5.858 1.00 93.12 72 SER A C 1
ATOM 583 O O . SER A 1 72 ? 9.358 14.100 4.829 1.00 93.12 72 SER A O 1
ATOM 585 N N . LYS A 1 73 ? 7.991 14.699 6.506 1.00 87.00 73 LYS A N 1
ATOM 586 C CA . LYS A 1 73 ? 7.853 16.097 6.055 1.00 87.00 73 LYS A CA 1
ATOM 587 C C . LYS A 1 73 ? 9.168 16.876 6.125 1.00 87.00 73 LYS A C 1
ATOM 589 O O . LYS A 1 73 ? 9.429 17.713 5.268 1.00 87.00 73 LYS A O 1
ATOM 594 N N . GLU A 1 74 ? 9.985 16.608 7.143 1.00 91.12 74 GLU A N 1
ATOM 595 C CA . GLU A 1 74 ? 11.267 17.290 7.351 1.00 91.12 74 GLU A CA 1
ATOM 596 C C . GLU A 1 74 ? 12.301 16.855 6.310 1.00 91.12 74 GLU A C 1
ATOM 598 O O . GLU A 1 74 ? 12.926 17.692 5.662 1.00 91.12 74 GLU A O 1
ATOM 603 N N . ARG A 1 75 ? 12.451 15.539 6.117 1.00 90.31 75 ARG A N 1
ATOM 604 C CA . ARG A 1 75 ? 13.455 14.972 5.204 1.00 90.31 75 ARG A CA 1
ATOM 605 C C . ARG A 1 75 ? 12.974 14.878 3.760 1.00 90.31 75 ARG A C 1
ATOM 607 O O . ARG A 1 75 ? 13.788 14.611 2.883 1.00 90.31 75 ARG A O 1
ATOM 614 N N . LYS A 1 76 ? 11.674 15.089 3.521 1.00 94.19 76 LYS A N 1
ATOM 615 C CA . LYS A 1 76 ? 11.004 14.913 2.224 1.00 94.19 76 LYS A CA 1
ATOM 616 C C . LYS A 1 76 ? 11.332 13.560 1.601 1.00 94.19 76 LYS A C 1
ATOM 618 O O . LYS A 1 76 ? 11.656 13.482 0.422 1.00 94.19 76 LYS A O 1
ATOM 623 N N . ASN A 1 77 ? 11.303 12.508 2.411 1.00 95.62 77 ASN A N 1
ATOM 624 C CA . ASN A 1 77 ? 11.587 11.154 1.964 1.00 95.62 77 ASN A CA 1
ATOM 625 C C . ASN A 1 77 ? 10.438 10.209 2.307 1.00 95.62 77 ASN A C 1
ATOM 627 O O . ASN A 1 77 ? 9.660 10.449 3.236 1.00 95.62 77 ASN A O 1
ATOM 631 N N . TRP A 1 78 ? 10.362 9.135 1.537 1.00 96.75 78 TRP A N 1
ATOM 632 C CA . TRP A 1 78 ? 9.601 7.949 1.880 1.00 96.75 78 TRP A CA 1
ATOM 633 C C . TRP A 1 78 ? 10.537 6.919 2.500 1.00 96.75 78 TRP A C 1
ATOM 635 O O . TRP A 1 78 ? 11.676 6.785 2.058 1.00 96.75 78 TRP A O 1
ATOM 645 N N . LEU A 1 79 ? 10.056 6.191 3.503 1.00 97.12 79 LEU A N 1
ATOM 646 C CA . LEU A 1 79 ? 10.690 4.985 4.021 1.00 97.12 79 LEU A CA 1
ATOM 647 C C . LEU A 1 79 ? 9.650 3.868 4.029 1.00 97.12 79 LEU A C 1
ATOM 649 O O . LEU A 1 79 ? 8.600 3.998 4.663 1.00 97.12 79 LEU A O 1
ATOM 653 N N . TRP A 1 80 ? 9.947 2.767 3.350 1.00 97.75 80 TRP A N 1
ATOM 654 C CA . TRP A 1 80 ? 9.038 1.631 3.317 1.00 97.75 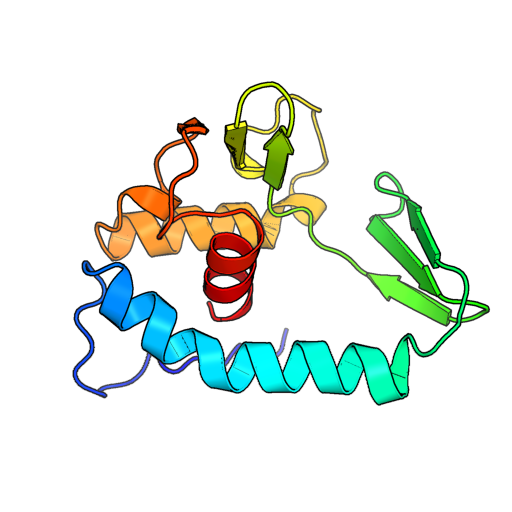80 TRP A CA 1
ATOM 655 C C . TRP A 1 80 ? 8.965 0.893 4.653 1.00 97.75 80 TRP A C 1
ATOM 657 O O . TRP A 1 80 ? 9.969 0.684 5.336 1.00 97.75 80 TRP A O 1
ATOM 667 N N . GLY A 1 81 ? 7.768 0.412 4.990 1.00 97.12 81 GLY A N 1
ATOM 668 C CA . GLY A 1 81 ? 7.507 -0.343 6.213 1.00 97.12 81 GLY A CA 1
ATOM 669 C C . GLY A 1 81 ? 8.281 -1.657 6.279 1.00 97.12 81 GLY A C 1
ATOM 670 O O . GLY A 1 81 ? 8.745 -2.027 7.353 1.00 97.12 81 GLY A O 1
ATOM 671 N N . TRP A 1 82 ? 8.521 -2.306 5.135 1.00 96.62 82 TRP A N 1
ATOM 672 C CA . TRP A 1 82 ? 9.318 -3.535 5.050 1.00 96.62 82 TRP A CA 1
ATOM 673 C C . TRP A 1 82 ? 10.791 -3.341 5.444 1.00 96.62 82 TRP A C 1
ATOM 675 O O . TRP A 1 82 ? 11.459 -4.313 5.788 1.00 96.62 82 TRP A O 1
ATOM 685 N N . LYS A 1 83 ? 11.311 -2.100 5.478 1.00 96.06 83 LYS A N 1
ATOM 686 C CA . LYS A 1 83 ? 12.633 -1.825 6.072 1.00 96.06 83 LYS A CA 1
ATOM 687 C C . LYS A 1 83 ? 12.644 -2.073 7.586 1.00 96.06 83 LYS A C 1
ATOM 689 O O . LYS A 1 83 ? 13.694 -2.337 8.164 1.00 96.06 83 LYS A O 1
ATOM 694 N N . ASN A 1 84 ? 11.473 -1.969 8.209 1.00 92.25 84 ASN A N 1
ATOM 695 C CA . ASN A 1 84 ? 11.169 -2.352 9.580 1.00 92.25 84 ASN A CA 1
ATOM 696 C C . ASN A 1 84 ? 12.123 -1.805 10.661 1.00 92.25 84 ASN A C 1
ATOM 698 O O . ASN A 1 84 ? 12.518 -2.513 11.586 1.00 92.25 84 ASN A O 1
ATOM 702 N N . ILE A 1 85 ? 12.481 -0.518 10.580 1.00 91.44 85 ILE A N 1
ATOM 703 C CA . ILE A 1 85 ? 13.325 0.145 11.599 1.00 91.44 85 ILE A CA 1
ATOM 704 C C . ILE A 1 85 ? 12.654 0.128 12.986 1.00 91.44 85 ILE A C 1
ATOM 706 O O . ILE A 1 85 ? 13.329 0.129 14.010 1.00 91.44 85 ILE A O 1
ATOM 710 N N . SER A 1 86 ? 11.320 0.107 13.018 1.00 89.06 86 SER A N 1
ATOM 711 C CA . SER A 1 86 ? 10.515 0.110 14.243 1.00 89.06 86 SER A CA 1
ATOM 712 C C . SER A 1 86 ? 10.259 -1.280 14.832 1.00 89.06 86 SER A C 1
ATOM 714 O O . SER A 1 86 ? 9.600 -1.360 15.863 1.00 89.06 86 SER A O 1
ATOM 716 N N . HIS A 1 87 ? 10.775 -2.351 14.216 1.00 93.44 87 HIS A N 1
ATOM 717 C CA . HIS A 1 87 ? 10.596 -3.737 14.668 1.00 93.44 87 HIS A CA 1
ATOM 718 C C . HIS A 1 87 ? 9.124 -4.151 14.851 1.00 93.44 87 HIS A C 1
ATOM 720 O O . HIS A 1 87 ? 8.775 -4.839 15.807 1.00 93.44 87 HIS A O 1
ATOM 726 N N . PHE A 1 88 ? 8.259 -3.718 13.933 1.00 94.88 88 PHE A N 1
ATOM 727 C CA . PHE A 1 88 ? 6.880 -4.178 13.839 1.00 94.88 88 PHE A CA 1
ATOM 728 C C . PHE A 1 88 ? 6.809 -5.669 13.502 1.00 94.88 88 PHE A C 1
ATOM 730 O O . PHE A 1 88 ? 7.687 -6.200 12.818 1.00 94.88 88 PHE A O 1
ATOM 737 N N . ASP A 1 89 ? 5.724 -6.310 13.937 1.00 93.88 89 ASP A N 1
ATOM 738 C CA . ASP A 1 89 ? 5.407 -7.687 13.568 1.00 93.88 89 ASP A CA 1
ATOM 739 C C . ASP A 1 89 ? 5.196 -7.825 12.048 1.00 93.88 89 ASP A C 1
ATOM 741 O O . ASP A 1 89 ? 4.587 -6.966 11.401 1.00 93.88 89 ASP A O 1
ATOM 745 N N . ASP A 1 90 ? 5.643 -8.947 11.480 1.00 91.31 90 ASP A N 1
ATOM 746 C CA . ASP A 1 90 ? 5.607 -9.191 10.030 1.00 91.31 90 ASP A CA 1
ATOM 747 C C . ASP A 1 90 ? 4.188 -9.185 9.438 1.00 91.31 90 ASP A C 1
ATOM 749 O O . ASP A 1 90 ? 3.989 -8.823 8.277 1.00 91.31 90 ASP A O 1
ATOM 753 N N . ASP A 1 91 ? 3.175 -9.552 10.224 1.00 94.06 91 ASP A N 1
ATOM 754 C CA . ASP A 1 91 ? 1.772 -9.552 9.799 1.00 94.06 91 ASP A CA 1
ATOM 755 C C . ASP A 1 91 ? 1.192 -8.135 9.640 1.00 94.06 91 ASP A C 1
ATOM 757 O O . ASP A 1 91 ? 0.300 -7.935 8.811 1.00 94.06 91 ASP A O 1
ATOM 761 N N . LEU A 1 92 ? 1.712 -7.138 10.368 1.00 96.94 92 LEU A N 1
ATOM 762 C CA . LEU A 1 92 ? 1.390 -5.723 10.160 1.00 96.94 92 LEU A CA 1
ATOM 763 C C . LEU A 1 92 ? 2.033 -5.192 8.869 1.00 96.94 92 LEU A C 1
ATOM 765 O O . LEU A 1 92 ? 1.491 -4.283 8.238 1.00 96.94 92 LEU A O 1
ATOM 769 N N . LEU A 1 93 ? 3.167 -5.773 8.471 1.00 97.19 93 LEU A N 1
ATOM 770 C CA . LEU A 1 93 ? 3.963 -5.371 7.310 1.00 97.19 93 LEU A CA 1
ATOM 771 C C . LEU A 1 93 ? 3.664 -6.172 6.042 1.00 97.19 93 LEU A C 1
ATOM 773 O O . LEU A 1 93 ? 4.282 -5.924 5.007 1.00 97.19 93 LEU A O 1
ATOM 777 N N . ARG A 1 94 ? 2.723 -7.120 6.088 1.00 96.44 94 ARG A N 1
ATOM 778 C CA . ARG A 1 94 ? 2.450 -8.037 4.975 1.00 96.44 94 ARG A CA 1
ATOM 779 C C . ARG A 1 94 ? 2.207 -7.301 3.657 1.00 96.44 94 ARG A C 1
ATOM 781 O O . ARG A 1 94 ? 2.844 -7.648 2.672 1.00 96.44 94 ARG A O 1
ATOM 788 N N . LEU A 1 95 ? 1.374 -6.259 3.639 1.00 96.56 95 LEU A N 1
ATOM 789 C CA . LEU A 1 95 ? 1.124 -5.492 2.411 1.00 96.56 95 LEU A CA 1
ATOM 790 C C . LEU A 1 95 ? 2.385 -4.784 1.878 1.00 96.56 95 LEU A C 1
ATOM 792 O O . LEU A 1 95 ? 2.604 -4.747 0.670 1.00 96.56 95 LEU A O 1
ATOM 796 N N . ALA A 1 96 ? 3.236 -4.251 2.760 1.00 97.75 96 ALA A N 1
ATOM 797 C CA . ALA A 1 96 ? 4.501 -3.639 2.352 1.00 97.75 96 ALA A CA 1
ATOM 798 C C . ALA A 1 96 ? 5.446 -4.686 1.738 1.00 97.75 96 ALA A C 1
ATOM 800 O O . ALA A 1 96 ? 6.050 -4.438 0.697 1.00 97.75 96 ALA A O 1
ATOM 801 N N . ASN A 1 97 ? 5.538 -5.869 2.352 1.00 97.44 97 ASN A N 1
ATOM 802 C CA . ASN A 1 97 ? 6.351 -6.977 1.850 1.00 97.44 97 ASN A CA 1
ATOM 803 C C . ASN A 1 97 ? 5.840 -7.496 0.495 1.00 97.44 97 ASN A C 1
ATOM 805 O O . ASN A 1 97 ? 6.625 -7.618 -0.441 1.00 97.44 97 ASN A O 1
ATOM 809 N N . GLU A 1 98 ? 4.530 -7.711 0.349 1.00 96.19 98 GLU A N 1
ATOM 810 C CA . GLU A 1 98 ? 3.902 -8.099 -0.925 1.00 96.19 98 GLU A CA 1
ATOM 811 C C . GLU A 1 98 ? 4.165 -7.052 -2.024 1.00 96.19 98 GLU A C 1
ATOM 813 O O . GLU A 1 98 ? 4.456 -7.403 -3.166 1.00 96.19 98 GLU A O 1
ATOM 818 N N . THR A 1 99 ? 4.129 -5.762 -1.674 1.00 97.00 99 THR A N 1
ATOM 819 C CA . THR A 1 99 ? 4.427 -4.658 -2.604 1.00 97.00 99 THR A CA 1
ATOM 820 C C . THR A 1 99 ? 5.874 -4.691 -3.081 1.00 97.00 99 THR A C 1
ATOM 822 O O . THR A 1 99 ? 6.131 -4.508 -4.271 1.00 97.00 99 THR A O 1
ATOM 825 N N . LYS A 1 100 ? 6.821 -4.973 -2.180 1.00 98.00 100 LYS A N 1
ATOM 826 C CA . LYS A 1 100 ? 8.233 -5.156 -2.531 1.00 98.00 100 LYS A CA 1
ATOM 827 C C . LYS A 1 100 ? 8.417 -6.334 -3.483 1.00 98.00 100 LYS A C 1
ATOM 829 O O . LYS A 1 100 ? 9.047 -6.177 -4.522 1.00 98.00 100 LYS A O 1
ATOM 834 N N . GLU A 1 101 ? 7.832 -7.488 -3.164 1.00 97.31 101 GLU A N 1
ATOM 835 C CA . GLU A 1 101 ? 7.906 -8.685 -4.013 1.00 97.31 101 GLU A CA 1
ATOM 836 C C . GLU A 1 101 ? 7.304 -8.446 -5.403 1.00 97.31 101 GLU A C 1
ATOM 838 O O . GLU A 1 101 ? 7.840 -8.911 -6.411 1.00 97.31 101 GLU A O 1
ATOM 843 N N . TRP A 1 102 ? 6.181 -7.728 -5.470 1.00 96.75 102 TRP A N 1
ATOM 844 C CA . TRP A 1 102 ? 5.562 -7.351 -6.736 1.00 96.75 102 TRP A CA 1
ATOM 845 C C . TRP A 1 102 ? 6.466 -6.397 -7.529 1.00 96.75 102 TRP A C 1
ATOM 847 O O . TRP A 1 102 ? 6.736 -6.640 -8.705 1.00 96.75 102 TRP A O 1
ATOM 857 N N . GLY A 1 103 ? 7.011 -5.368 -6.872 1.00 97.38 103 GLY A N 1
ATOM 858 C CA . GLY A 1 103 ? 7.951 -4.417 -7.465 1.00 97.38 103 GLY A CA 1
ATOM 859 C C . GLY A 1 103 ? 9.218 -5.074 -8.013 1.00 97.38 103 GLY A C 1
ATOM 860 O O . GLY A 1 103 ? 9.658 -4.738 -9.110 1.00 97.38 103 GLY A O 1
ATOM 861 N N . GLU A 1 104 ? 9.770 -6.058 -7.300 1.00 98.25 104 GLU A N 1
ATOM 862 C CA . GLU A 1 104 ? 10.929 -6.841 -7.743 1.00 98.25 104 GLU A CA 1
ATOM 863 C C . GLU A 1 104 ? 10.625 -7.631 -9.023 1.00 98.25 104 GLU A C 1
ATOM 865 O O . GLU A 1 104 ? 11.423 -7.607 -9.962 1.00 98.25 104 GLU A O 1
ATOM 870 N N . LYS A 1 105 ? 9.457 -8.287 -9.094 1.00 96.69 105 LYS A N 1
ATOM 871 C CA . LYS A 1 105 ? 9.008 -9.028 -10.290 1.00 96.69 105 LYS A CA 1
ATOM 872 C C . LYS A 1 105 ? 8.755 -8.107 -11.481 1.00 96.69 105 LYS A C 1
ATOM 874 O O . LYS A 1 105 ? 9.020 -8.490 -12.616 1.00 96.69 105 LYS A O 1
ATOM 879 N N . ALA A 1 106 ? 8.229 -6.915 -11.220 1.00 96.31 106 ALA A N 1
ATOM 880 C CA . ALA A 1 106 ? 7.908 -5.922 -12.236 1.00 96.31 106 ALA A CA 1
ATOM 881 C C . ALA A 1 106 ? 9.114 -5.063 -12.657 1.00 96.31 106 ALA A C 1
ATOM 883 O O . ALA A 1 106 ? 9.009 -4.306 -13.619 1.00 96.31 106 ALA A O 1
ATOM 884 N N . HIS A 1 107 ? 10.249 -5.173 -11.954 1.00 96.94 107 HIS A N 1
ATOM 885 C CA . HIS A 1 107 ? 11.403 -4.278 -12.082 1.00 96.94 107 HIS A CA 1
ATOM 886 C C . HIS A 1 107 ? 11.050 -2.795 -11.863 1.00 96.94 107 HIS A C 1
ATOM 888 O O . HIS A 1 107 ? 11.590 -1.910 -12.525 1.00 96.94 107 HIS A O 1
ATOM 894 N N . LEU A 1 108 ? 10.144 -2.523 -10.919 1.00 96.62 108 LEU A N 1
ATOM 895 C CA . LEU A 1 108 ? 9.656 -1.182 -10.614 1.00 96.62 108 LEU A CA 1
ATOM 896 C C . LEU A 1 108 ? 10.381 -0.604 -9.391 1.00 96.62 108 LEU A C 1
ATOM 898 O O . LEU A 1 108 ? 9.956 -0.781 -8.248 1.00 96.62 108 LEU A O 1
ATOM 902 N N . GLU A 1 109 ? 11.475 0.112 -9.654 1.00 94.88 109 GLU A N 1
ATOM 903 C CA . GLU A 1 109 ? 12.399 0.651 -8.643 1.00 94.88 109 GLU A CA 1
ATOM 904 C C . GLU A 1 109 ? 11.717 1.372 -7.458 1.00 94.88 109 GLU A C 1
ATOM 906 O O . GLU A 1 109 ? 12.052 1.023 -6.319 1.00 94.88 109 GLU A O 1
ATOM 911 N N . PRO A 1 110 ? 10.707 2.257 -7.650 1.00 95.12 110 PRO A N 1
ATOM 912 C CA . PRO A 1 110 ? 10.042 2.959 -6.543 1.00 95.12 110 PRO A CA 1
ATOM 913 C C . PRO A 1 110 ? 9.440 2.058 -5.451 1.00 95.12 110 PRO A C 1
ATOM 915 O O . PRO A 1 110 ? 9.256 2.501 -4.318 1.00 95.12 110 PRO A O 1
ATOM 918 N N . LEU A 1 111 ? 9.121 0.798 -5.771 1.00 97.25 111 LEU A N 1
ATOM 919 C CA . LEU A 1 111 ? 8.569 -0.175 -4.819 1.00 97.25 111 LEU A CA 1
ATOM 920 C C . LEU A 1 111 ? 9.645 -1.021 -4.118 1.00 97.25 111 LEU A C 1
ATOM 922 O O . LEU A 1 111 ? 9.340 -1.770 -3.191 1.00 97.25 111 LEU A O 1
ATOM 926 N N . THR A 1 112 ? 10.899 -0.909 -4.557 1.00 96.81 112 THR A N 1
ATOM 927 C CA . THR A 1 112 ? 12.018 -1.759 -4.117 1.00 96.81 112 THR A CA 1
ATOM 928 C C . THR A 1 112 ? 13.144 -0.981 -3.441 1.00 96.81 112 THR A C 1
ATOM 930 O O . THR A 1 112 ? 13.897 -1.560 -2.659 1.00 96.81 112 THR A O 1
ATOM 933 N N . GLU A 1 113 ? 13.253 0.326 -3.687 1.00 96.19 113 GLU A N 1
ATOM 934 C CA . GLU A 1 113 ? 14.218 1.181 -3.003 1.00 96.19 113 GLU A CA 1
ATOM 935 C C . GLU A 1 113 ? 13.740 1.503 -1.582 1.00 96.19 113 GLU A C 1
ATOM 937 O O . GLU A 1 113 ? 12.667 2.071 -1.400 1.00 96.19 113 GLU A O 1
ATOM 942 N N . GLU A 1 114 ? 14.537 1.151 -0.564 1.00 96.00 114 GLU A N 1
ATOM 943 C CA . GLU A 1 114 ? 14.118 1.203 0.849 1.00 96.00 114 GLU A CA 1
ATOM 944 C C . GLU A 1 114 ? 13.659 2.599 1.285 1.00 96.00 114 GLU A C 1
ATOM 946 O O . GLU A 1 114 ? 12.696 2.746 2.042 1.00 96.00 114 GLU A O 1
ATOM 951 N N . CYS A 1 115 ? 14.385 3.617 0.826 1.00 95.69 115 CYS A N 1
ATOM 952 C CA . CYS A 1 115 ? 14.176 5.005 1.183 1.00 95.69 115 CYS A CA 1
ATOM 953 C C . CYS A 1 115 ? 14.668 5.909 0.059 1.00 95.69 115 CYS A C 1
ATOM 955 O O . CYS A 1 115 ? 15.839 5.851 -0.303 1.00 95.69 115 CYS A O 1
ATOM 957 N N . PHE A 1 116 ? 13.818 6.822 -0.396 1.00 94.81 116 PHE A N 1
ATOM 958 C CA . PHE A 1 116 ? 14.154 7.761 -1.464 1.00 94.81 116 PHE A CA 1
ATOM 959 C C . PHE A 1 116 ? 13.481 9.117 -1.246 1.00 94.81 116 PHE A C 1
ATOM 961 O O . PHE A 1 116 ? 12.531 9.255 -0.466 1.00 94.81 116 PHE A O 1
ATOM 968 N N . LEU A 1 117 ? 14.012 10.145 -1.909 1.00 95.94 117 LEU A N 1
ATOM 969 C CA . LEU A 1 117 ? 13.461 11.497 -1.850 1.00 95.94 117 LEU A CA 1
ATOM 970 C C . LEU A 1 117 ? 12.155 11.579 -2.641 1.00 95.94 117 LEU A C 1
ATOM 972 O O . LEU A 1 117 ? 12.065 11.115 -3.775 1.00 95.94 117 LEU A O 1
ATOM 976 N N . LEU A 1 118 ? 11.161 12.224 -2.042 1.00 94.50 118 LEU A N 1
ATOM 977 C CA . LEU A 1 118 ? 9.881 12.497 -2.676 1.00 94.50 118 LEU A CA 1
ATOM 978 C C . LEU A 1 118 ? 10.032 13.561 -3.763 1.00 94.50 118 LEU A C 1
ATOM 980 O O . LEU A 1 118 ? 10.835 14.494 -3.649 1.00 94.50 118 LEU A O 1
ATOM 984 N N . ASN A 1 119 ? 9.207 13.447 -4.796 1.00 92.38 119 ASN A N 1
ATOM 985 C CA . ASN A 1 119 ? 9.092 14.427 -5.869 1.00 92.38 119 ASN A CA 1
ATOM 986 C C . ASN A 1 119 ? 7.625 14.550 -6.323 1.00 92.38 119 ASN A C 1
ATOM 988 O O . ASN A 1 119 ? 6.716 14.111 -5.625 1.00 92.38 119 ASN A O 1
ATOM 992 N N . GLU A 1 120 ? 7.373 15.190 -7.465 1.00 87.31 120 GLU A N 1
ATOM 993 C CA . GLU A 1 120 ? 6.007 15.403 -7.967 1.00 87.31 120 GLU A CA 1
ATOM 994 C C . GLU A 1 120 ? 5.285 14.112 -8.409 1.00 87.31 120 GLU A C 1
ATOM 996 O O . GLU A 1 120 ? 4.058 14.084 -8.430 1.00 87.31 120 GLU A O 1
ATOM 1001 N N . TYR A 1 121 ? 6.024 13.039 -8.712 1.00 87.75 121 TYR A N 1
ATOM 1002 C CA . TYR A 1 121 ? 5.482 11.737 -9.123 1.00 87.75 121 TYR A CA 1
ATOM 1003 C C . TYR A 1 121 ? 5.416 10.740 -7.961 1.00 87.75 121 TYR A C 1
ATOM 1005 O O . TYR A 1 121 ? 4.481 9.936 -7.866 1.00 87.75 121 TYR A O 1
ATOM 1013 N N . PHE A 1 122 ? 6.405 10.798 -7.070 1.00 88.75 122 PHE A N 1
ATOM 1014 C CA . PHE A 1 122 ? 6.538 9.905 -5.927 1.00 88.75 122 PHE A CA 1
ATOM 1015 C C . PHE A 1 122 ? 6.263 10.676 -4.636 1.00 88.75 122 PHE A C 1
ATOM 1017 O O . PHE A 1 122 ? 7.117 11.416 -4.148 1.00 88.75 122 PHE A O 1
ATOM 1024 N N . GLY A 1 123 ? 5.059 10.486 -4.094 1.00 92.06 123 GLY A N 1
ATOM 1025 C CA . GLY A 1 123 ? 4.599 10.996 -2.803 1.00 92.06 123 GLY A CA 1
ATOM 1026 C C . GLY A 1 123 ? 4.029 9.859 -1.955 1.00 92.06 123 GLY A C 1
ATOM 1027 O O . GLY A 1 123 ? 3.642 8.823 -2.499 1.00 92.06 123 GLY A O 1
ATOM 1028 N N . GLY A 1 124 ? 3.903 10.041 -0.636 1.00 93.12 124 GLY A N 1
ATOM 1029 C CA . GLY A 1 124 ? 3.324 9.006 0.228 1.00 93.12 124 GLY A CA 1
ATOM 1030 C C . GLY A 1 124 ? 1.907 8.601 -0.195 1.00 93.12 124 GLY A C 1
ATOM 1031 O O . GLY A 1 124 ? 1.547 7.427 -0.118 1.00 93.12 124 GLY A O 1
ATOM 1032 N N . HIS A 1 125 ? 1.120 9.545 -0.725 1.00 93.44 125 HIS A N 1
ATOM 1033 C CA . HIS A 1 125 ? -0.211 9.258 -1.271 1.00 93.44 125 HIS A CA 1
ATOM 1034 C C . HIS A 1 125 ? -0.146 8.403 -2.542 1.00 93.44 125 HIS A C 1
ATOM 1036 O O . HIS A 1 125 ? -0.805 7.370 -2.585 1.00 93.44 125 HIS A O 1
ATOM 1042 N N . THR A 1 126 ? 0.679 8.752 -3.538 1.00 95.44 126 THR A N 1
ATOM 1043 C CA . THR A 1 126 ? 0.767 7.974 -4.792 1.00 95.44 126 THR A CA 1
ATOM 1044 C C . THR A 1 126 ? 1.324 6.572 -4.560 1.00 95.44 126 THR A C 1
ATOM 1046 O O . THR A 1 126 ? 0.791 5.605 -5.101 1.00 95.44 126 THR A O 1
ATOM 1049 N N . LEU A 1 127 ? 2.315 6.440 -3.674 1.00 96.75 127 LEU A N 1
ATOM 1050 C CA . LEU A 1 127 ? 2.865 5.151 -3.250 1.00 96.75 127 LEU A CA 1
ATOM 1051 C C . LEU A 1 127 ? 1.819 4.291 -2.536 1.00 96.75 127 LEU A C 1
ATOM 1053 O O . LEU A 1 127 ? 1.680 3.108 -2.846 1.00 96.75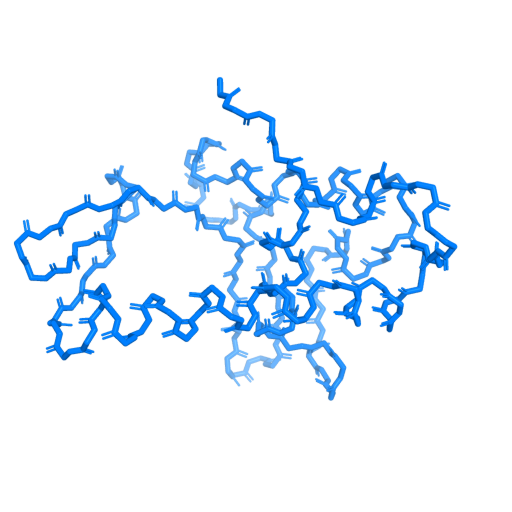 127 LEU A O 1
ATOM 1057 N N . SER A 1 128 ? 1.034 4.884 -1.632 1.00 95.81 128 SER A N 1
ATOM 1058 C CA . SER A 1 128 ? -0.044 4.169 -0.936 1.00 95.81 128 SER A CA 1
ATOM 1059 C C . SER A 1 128 ? -1.142 3.714 -1.899 1.00 95.81 128 SER A C 1
ATOM 1061 O O . SER A 1 128 ? -1.662 2.612 -1.754 1.00 95.81 128 SER A O 1
ATOM 1063 N N . MET A 1 129 ? -1.475 4.530 -2.904 1.00 95.44 129 MET A N 1
ATOM 1064 C CA . MET A 1 129 ? -2.469 4.183 -3.925 1.00 95.4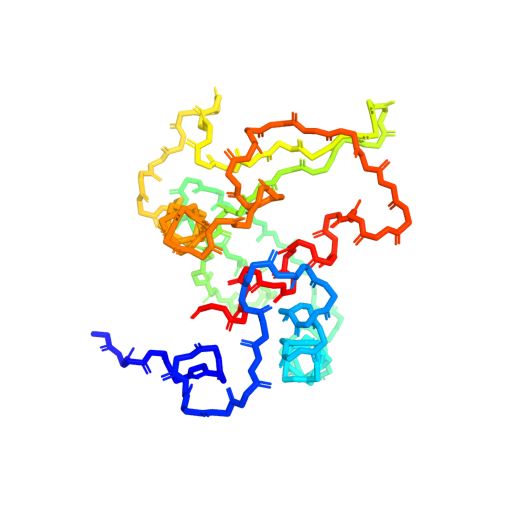4 129 MET A CA 1
ATOM 1065 C C . MET A 1 129 ? -2.015 2.984 -4.761 1.00 95.44 129 MET A C 1
ATOM 1067 O O . MET A 1 129 ? -2.778 2.036 -4.907 1.00 95.44 129 MET A O 1
ATOM 1071 N N . VAL A 1 130 ? -0.767 2.972 -5.241 1.00 96.31 130 VAL A N 1
ATOM 1072 C CA . VAL A 1 130 ? -0.225 1.803 -5.957 1.00 96.31 130 VAL A CA 1
ATOM 1073 C C . VAL A 1 130 ? -0.234 0.568 -5.061 1.00 96.31 130 VAL A C 1
ATOM 1075 O O . VAL A 1 130 ? -0.748 -0.467 -5.464 1.00 96.31 130 VAL A O 1
ATOM 1078 N N . THR A 1 131 ? 0.260 0.699 -3.829 1.00 96.25 131 THR A N 1
ATOM 1079 C CA . THR A 1 131 ? 0.348 -0.407 -2.863 1.00 96.25 131 THR A CA 1
ATOM 1080 C C . THR A 1 131 ? -1.016 -1.051 -2.597 1.00 96.25 131 THR A C 1
ATOM 1082 O O . THR A 1 131 ? -1.146 -2.267 -2.649 1.00 96.25 131 THR A O 1
ATOM 1085 N N . CYS A 1 132 ? -2.057 -0.256 -2.339 1.00 94.75 132 CYS A N 1
ATOM 1086 C CA . CYS A 1 132 ? -3.408 -0.779 -2.106 1.00 94.75 132 CYS A CA 1
ATOM 1087 C C . CYS A 1 132 ? -4.061 -1.357 -3.374 1.00 94.75 132 CYS A C 1
ATOM 1089 O O . CYS A 1 132 ? -5.035 -2.105 -3.271 1.00 94.75 132 CYS A O 1
ATOM 1091 N N . GLY A 1 133 ? -3.555 -0.985 -4.552 1.00 93.56 133 GLY A N 1
ATOM 1092 C CA . GLY A 1 133 ? -3.995 -1.493 -5.847 1.00 93.56 133 GLY A CA 1
ATOM 1093 C C . GLY A 1 133 ? -3.330 -2.800 -6.282 1.00 93.56 133 GLY A C 1
ATOM 1094 O O . GLY A 1 133 ? -3.727 -3.321 -7.323 1.00 93.56 133 GLY A O 1
ATOM 1095 N N . ILE A 1 134 ? -2.357 -3.312 -5.516 1.00 91.62 134 ILE A N 1
ATOM 1096 C CA . ILE A 1 134 ? -1.690 -4.613 -5.701 1.00 91.62 134 ILE A CA 1
ATOM 1097 C C . ILE A 1 134 ? -2.399 -5.682 -4.848 1.00 91.62 134 ILE A C 1
ATOM 1099 O O . ILE A 1 134 ? -2.888 -6.662 -5.452 1.00 91.62 134 ILE A O 1
#